Protein AF-A0A7K8NWC7-F1 (afdb_monomer)

Structure (mmCIF, N/CA/C/O backbone):
data_AF-A0A7K8NWC7-F1
#
_entry.id   AF-A0A7K8NWC7-F1
#
loop_
_atom_site.group_PDB
_atom_site.id
_atom_site.type_symbol
_atom_site.label_atom_id
_atom_site.label_alt_id
_atom_site.label_comp_id
_atom_site.label_asym_id
_atom_site.label_entity_id
_atom_site.label_seq_id
_atom_site.pdbx_PDB_ins_code
_atom_site.Cartn_x
_atom_site.Cartn_y
_atom_site.Cartn_z
_atom_site.occupancy
_atom_site.B_iso_or_equiv
_atom_site.auth_seq_id
_atom_site.auth_comp_id
_atom_site.auth_asym_id
_atom_site.auth_atom_id
_atom_site.pdbx_PDB_model_num
ATOM 1 N N . VAL A 1 1 ? -4.144 -4.734 -2.353 1.00 83.81 1 VAL A N 1
ATOM 2 C CA . VAL A 1 1 ? -3.193 -4.977 -1.239 1.00 83.81 1 VAL A CA 1
ATOM 3 C C . VAL A 1 1 ? -1.904 -4.178 -1.394 1.00 83.81 1 VAL A C 1
ATOM 5 O O . VAL A 1 1 ? -1.692 -3.268 -0.612 1.00 83.81 1 VAL A O 1
ATOM 8 N N . GLN A 1 2 ? -1.082 -4.452 -2.414 1.00 87.25 2 GLN A N 1
ATOM 9 C CA . GLN A 1 2 ? 0.277 -3.896 -2.528 1.00 87.25 2 GLN A CA 1
ATOM 10 C C . GLN A 1 2 ? 0.332 -2.359 -2.461 1.00 87.25 2 GLN A C 1
ATOM 12 O O . GLN A 1 2 ? 1.003 -1.791 -1.606 1.00 87.25 2 GLN A O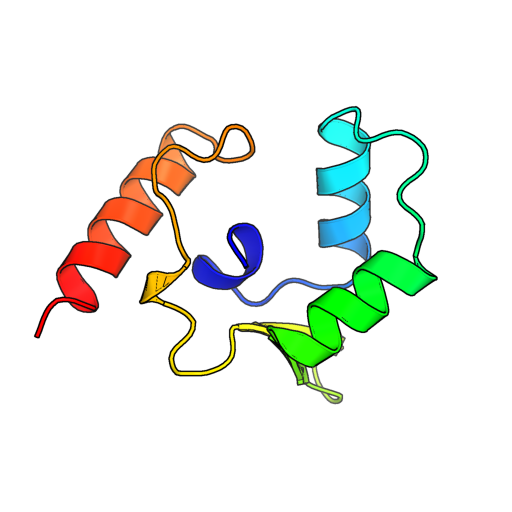 1
ATOM 17 N N . LEU A 1 3 ? -0.424 -1.654 -3.299 1.00 86.75 3 LEU A N 1
ATOM 18 C CA . LEU A 1 3 ? -0.429 -0.184 -3.281 1.00 86.75 3 LEU A CA 1
ATOM 19 C C . LEU A 1 3 ? -0.881 0.384 -1.922 1.00 86.75 3 LEU A C 1
ATOM 21 O O . LEU A 1 3 ? -0.230 1.255 -1.358 1.00 86.75 3 LEU A O 1
ATOM 25 N N . LEU A 1 4 ? -1.948 -0.181 -1.354 1.00 87.69 4 LEU A N 1
ATOM 26 C CA . LEU A 1 4 ? -2.544 0.257 -0.085 1.00 87.69 4 LEU A CA 1
ATOM 27 C C . LEU A 1 4 ? -1.620 0.082 1.127 1.00 87.69 4 LEU A C 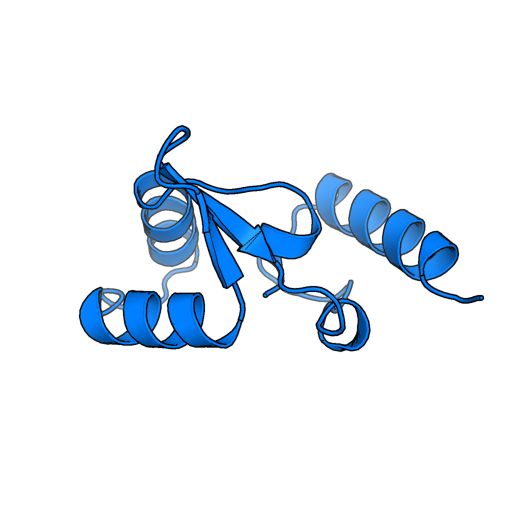1
ATOM 29 O O . LEU A 1 4 ? -1.802 0.748 2.141 1.00 87.69 4 LEU A O 1
ATOM 33 N N . ALA A 1 5 ? -0.644 -0.821 1.024 1.00 86.69 5 ALA A N 1
ATOM 34 C CA . ALA A 1 5 ? 0.350 -1.069 2.058 1.00 86.69 5 ALA A CA 1
ATOM 35 C C . ALA A 1 5 ? 1.282 0.127 2.288 1.00 86.69 5 ALA A C 1
ATOM 37 O O . ALA A 1 5 ? 1.768 0.333 3.396 1.00 86.69 5 ALA A O 1
ATOM 38 N N . LEU A 1 6 ? 1.547 0.898 1.231 1.00 85.69 6 LEU A N 1
ATOM 39 C CA . LEU A 1 6 ? 2.446 2.048 1.270 1.00 85.69 6 LEU A CA 1
ATOM 40 C C . LEU A 1 6 ? 1.759 3.278 1.847 1.00 85.69 6 LEU A C 1
ATOM 42 O O . LEU A 1 6 ? 2.339 3.999 2.658 1.00 85.69 6 LEU A O 1
ATOM 46 N N . ARG A 1 7 ? 0.539 3.535 1.374 1.00 86.00 7 ARG A N 1
ATOM 47 C CA . ARG A 1 7 ? -0.277 4.675 1.774 1.00 86.00 7 ARG A CA 1
ATOM 48 C C . ARG A 1 7 ? -1.751 4.419 1.457 1.00 86.00 7 ARG A C 1
ATOM 50 O O . ARG A 1 7 ? -2.049 3.643 0.545 1.00 86.00 7 ARG A O 1
ATOM 57 N N . PRO A 1 8 ? -2.673 5.105 2.150 1.00 85.56 8 PRO A N 1
ATOM 58 C CA . PRO A 1 8 ? -4.053 5.171 1.704 1.00 85.56 8 PRO A CA 1
ATOM 59 C C . PRO A 1 8 ? -4.109 5.744 0.284 1.00 85.56 8 PRO A C 1
ATOM 61 O O . PRO A 1 8 ? -3.475 6.758 -0.014 1.00 85.56 8 PRO A O 1
ATOM 64 N N . HIS A 1 9 ? -4.845 5.075 -0.598 1.00 88.25 9 HIS A N 1
ATOM 65 C CA . HIS A 1 9 ? -4.972 5.477 -1.996 1.00 88.25 9 HIS A CA 1
ATOM 66 C C . HIS A 1 9 ? -6.421 5.754 -2.351 1.00 88.25 9 HIS A C 1
ATOM 68 O O . HIS A 1 9 ? -7.333 5.046 -1.934 1.00 88.25 9 HIS A O 1
ATOM 74 N N . ARG A 1 10 ? -6.632 6.762 -3.190 1.00 88.62 10 ARG A N 1
ATOM 75 C CA . ARG A 1 10 ? -7.953 7.085 -3.726 1.00 88.62 10 ARG A CA 1
ATOM 76 C C . ARG A 1 10 ? -8.287 6.207 -4.927 1.00 88.62 10 ARG A C 1
ATOM 78 O O . ARG A 1 10 ? -7.402 5.741 -5.646 1.00 88.62 10 ARG A O 1
ATOM 85 N N . LYS A 1 11 ? -9.588 6.079 -5.205 1.00 83.62 11 LYS A N 1
ATOM 86 C CA . LYS A 1 11 ? -10.138 5.360 -6.369 1.00 83.62 11 LYS A CA 1
ATOM 87 C C . LYS A 1 11 ? -9.391 5.674 -7.672 1.00 83.62 11 LYS A C 1
ATOM 89 O O . LYS A 1 11 ? -8.889 4.772 -8.333 1.00 83.62 11 LYS A O 1
ATOM 94 N N . HIS A 1 12 ? -9.308 6.955 -8.027 1.00 84.81 12 HIS A N 1
ATOM 95 C CA . HIS A 1 12 ? -8.684 7.399 -9.275 1.00 84.81 12 HIS A CA 1
ATOM 96 C C . HIS A 1 12 ? -7.194 7.032 -9.392 1.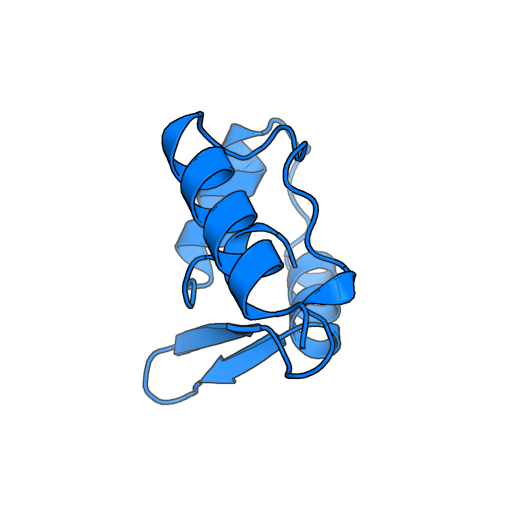00 84.81 12 HIS A C 1
ATOM 98 O O . HIS A 1 12 ? -6.755 6.663 -10.477 1.00 84.81 12 HIS A O 1
ATOM 104 N N . GLU A 1 13 ? -6.434 7.047 -8.291 1.00 87.44 13 GLU A N 1
ATOM 105 C CA . GLU A 1 13 ? -5.008 6.713 -8.303 1.00 87.44 13 GLU A CA 1
ATOM 106 C C . GLU A 1 13 ? -4.798 5.225 -8.572 1.00 87.44 13 GLU A C 1
ATOM 108 O O . GLU A 1 13 ? -3.921 4.850 -9.348 1.00 87.44 13 GLU A O 1
ATOM 113 N N . LEU A 1 14 ? -5.625 4.372 -7.957 1.00 85.06 14 LEU A N 1
ATOM 114 C CA . LEU A 1 14 ? -5.582 2.927 -8.180 1.00 85.06 14 LEU A CA 1
ATOM 115 C C . LEU A 1 14 ? -5.908 2.593 -9.634 1.00 85.06 14 LEU A C 1
ATOM 117 O O . LEU A 1 14 ? -5.196 1.808 -10.255 1.00 85.06 14 LEU A O 1
ATOM 121 N N . VAL A 1 15 ? -6.942 3.227 -10.191 1.00 82.75 15 VAL A N 1
ATOM 122 C CA . VAL A 1 15 ? -7.333 3.037 -11.592 1.00 82.75 15 VAL A CA 1
ATOM 123 C C . VAL A 1 15 ? -6.211 3.471 -12.534 1.00 82.75 15 VAL A C 1
ATOM 12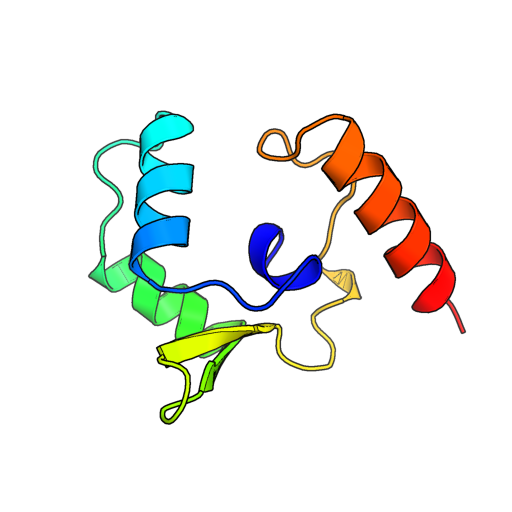5 O O . VAL A 1 15 ? -5.837 2.698 -13.411 1.00 82.75 15 VAL A O 1
ATOM 128 N N . GLN A 1 16 ? -5.621 4.652 -12.330 1.00 85.00 16 GLN A N 1
ATOM 129 C CA . GLN A 1 16 ? -4.496 5.118 -13.148 1.00 85.00 16 GLN A CA 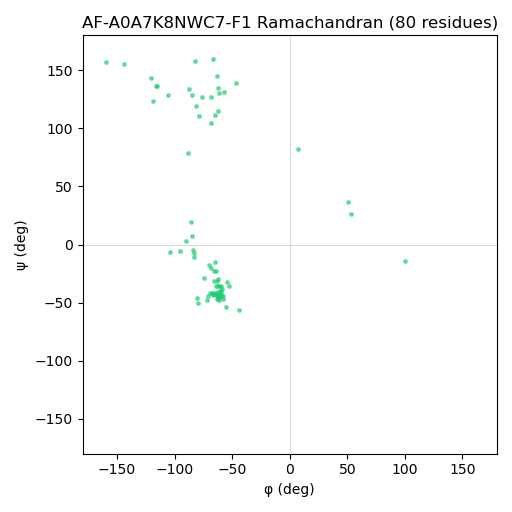1
ATOM 130 C C . GLN A 1 16 ? -3.283 4.188 -13.054 1.00 85.00 16 GLN A C 1
ATOM 132 O O . GLN A 1 16 ? -2.661 3.882 -14.071 1.00 85.00 16 GLN A O 1
ATOM 137 N N . ARG A 1 17 ? -2.959 3.696 -11.852 1.00 83.00 17 ARG A N 1
ATOM 138 C CA . ARG A 1 17 ? -1.869 2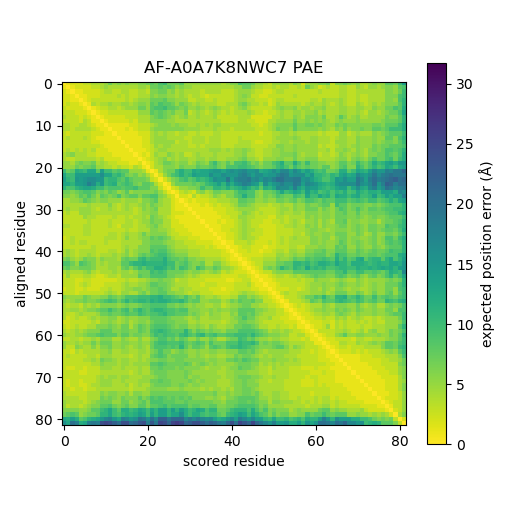.732 -11.660 1.00 83.00 17 ARG A CA 1
ATOM 139 C C . ARG A 1 17 ? -2.141 1.423 -12.396 1.00 83.00 17 ARG A C 1
ATOM 141 O O . ARG A 1 17 ? -1.256 0.943 -13.092 1.00 83.00 17 ARG A O 1
ATOM 148 N N . LEU A 1 18 ? -3.349 0.873 -12.290 1.00 81.75 18 LEU A N 1
ATOM 149 C CA . LEU A 1 18 ? -3.720 -0.374 -12.968 1.00 81.75 18 LEU A CA 1
ATOM 150 C C . LEU A 1 18 ? -3.720 -0.225 -14.493 1.00 81.75 18 LEU A C 1
ATOM 152 O O . LEU A 1 18 ? -3.166 -1.079 -15.182 1.00 81.75 18 LEU A O 1
ATOM 156 N N . GLN A 1 19 ? -4.255 0.884 -15.009 1.00 82.12 19 GLN A N 1
ATOM 157 C CA . GLN A 1 19 ? -4.197 1.213 -16.437 1.00 82.12 19 GLN A CA 1
ATOM 158 C C . GLN A 1 19 ? -2.747 1.318 -16.933 1.00 82.12 19 GLN A C 1
ATOM 160 O O . GLN A 1 19 ? -2.411 0.765 -17.977 1.00 82.12 19 GLN A O 1
ATOM 165 N N . GLY A 1 20 ? -1.866 1.961 -16.158 1.00 80.00 20 GLY A N 1
ATOM 166 C CA . GLY A 1 20 ? -0.437 2.058 -16.472 1.00 80.00 20 GLY A CA 1
ATOM 167 C C . GLY A 1 20 ? 0.304 0.717 -16.446 1.00 80.00 20 GLY A C 1
ATOM 168 O O . GLY A 1 20 ? 1.328 0.571 -17.105 1.00 80.00 20 GLY A O 1
ATOM 169 N N . MET A 1 21 ? -0.220 -0.285 -15.735 1.00 75.56 21 MET A N 1
ATOM 170 C CA . MET A 1 21 ? 0.362 -1.630 -15.669 1.00 75.56 21 MET A CA 1
ATOM 171 C C . MET A 1 21 ? -0.069 -2.536 -16.832 1.00 75.56 21 MET A C 1
ATOM 173 O O . MET A 1 21 ? 0.247 -3.723 -16.811 1.00 75.56 21 MET A O 1
ATOM 177 N N . GLN A 1 22 ? -0.774 -2.003 -17.842 1.00 67.44 22 GLN A N 1
ATOM 178 C CA . GLN A 1 22 ? -1.361 -2.776 -18.948 1.00 67.44 22 GLN A CA 1
ATOM 179 C C . GLN A 1 22 ? -2.251 -3.932 -18.462 1.00 67.44 22 GLN A C 1
ATOM 181 O O . GLN A 1 22 ? -2.446 -4.926 -19.162 1.00 67.44 22 GLN A O 1
ATOM 186 N N . VAL A 1 23 ? -2.814 -3.804 -17.257 1.00 64.75 23 VAL A N 1
ATOM 187 C CA . VAL A 1 23 ? -3.930 -4.641 -16.828 1.00 64.75 23 VAL A CA 1
ATOM 188 C C . VAL A 1 23 ? -5.091 -4.196 -17.708 1.00 64.75 23 VAL A C 1
ATOM 190 O O . VAL A 1 23 ? -5.578 -3.077 -17.554 1.00 64.75 23 VAL A O 1
ATOM 193 N N . GLY A 1 24 ? -5.436 -5.008 -18.714 1.00 61.03 24 GLY A N 1
ATOM 194 C CA . GLY A 1 24 ? -6.495 -4.697 -19.676 1.00 61.03 24 GLY A CA 1
ATOM 195 C C . GLY A 1 24 ? -7.747 -4.189 -18.962 1.00 61.03 24 GLY A C 1
ATOM 196 O O . GLY A 1 24 ? -8.057 -4.696 -17.888 1.00 61.03 24 GLY A O 1
ATOM 197 N N . SER A 1 25 ? -8.382 -3.155 -19.534 1.00 65.31 25 SER A N 1
ATOM 198 C CA . SER A 1 25 ? -9.580 -2.444 -19.050 1.00 65.31 25 SER A CA 1
ATOM 199 C C . SER A 1 25 ? -10.021 -2.874 -17.647 1.00 65.31 25 SER A C 1
ATOM 201 O O . SER A 1 25 ? -10.876 -3.751 -17.536 1.00 65.31 25 SER A O 1
ATOM 203 N N . PRO A 1 26 ? -9.405 -2.333 -16.578 1.00 68.94 26 PRO A N 1
ATOM 204 C CA . PRO A 1 26 ? -9.625 -2.852 -15.240 1.00 68.94 26 PRO A CA 1
ATOM 205 C C . PRO A 1 26 ? -11.097 -2.685 -14.874 1.00 68.94 26 PRO A C 1
ATOM 207 O O . PRO A 1 26 ? -11.598 -1.562 -14.774 1.00 68.94 26 PRO A O 1
ATOM 210 N N . ASP A 1 27 ? -11.782 -3.813 -14.698 1.00 80.12 27 ASP A N 1
ATOM 211 C CA . ASP A 1 27 ? -13.195 -3.842 -14.357 1.00 80.12 27 ASP A CA 1
ATOM 212 C C . ASP A 1 27 ? -13.387 -3.218 -12.975 1.00 80.12 27 ASP A C 1
ATOM 214 O O . ASP A 1 27 ? -12.930 -3.743 -11.952 1.00 80.12 27 ASP A O 1
ATOM 218 N N . TRP A 1 28 ? -14.032 -2.051 -12.942 1.00 77.88 28 TRP A N 1
ATOM 219 C CA . TRP A 1 28 ? -14.185 -1.289 -11.706 1.00 77.88 28 TRP A CA 1
ATOM 220 C C . TRP A 1 28 ? -14.995 -2.064 -10.663 1.00 77.88 28 TRP A C 1
ATOM 222 O O . TRP A 1 28 ? -14.685 -1.983 -9.478 1.00 77.88 28 TRP A O 1
ATOM 232 N N . GLY A 1 29 ? -15.995 -2.837 -11.098 1.00 82.69 29 GLY A N 1
ATOM 233 C CA . GLY A 1 29 ? -16.797 -3.671 -10.203 1.00 82.69 29 GLY A CA 1
ATOM 234 C C . GLY A 1 29 ? -15.948 -4.713 -9.473 1.00 82.69 29 GLY A C 1
ATOM 235 O O . GLY A 1 29 ? -16.042 -4.836 -8.255 1.00 82.69 29 GLY A O 1
ATOM 236 N N . TRP A 1 30 ? -15.052 -5.394 -10.195 1.00 83.94 30 TRP A N 1
ATOM 237 C CA . TRP A 1 30 ? -14.129 -6.364 -9.601 1.00 83.94 30 TRP A CA 1
ATOM 238 C C . TRP A 1 30 ? -13.110 -5.698 -8.673 1.00 83.94 30 TRP A C 1
ATOM 240 O O . TRP A 1 30 ? -12.867 -6.185 -7.570 1.00 83.94 30 TRP A O 1
ATOM 250 N N . LEU A 1 31 ? -12.536 -4.566 -9.092 1.00 84.19 31 LEU A N 1
ATOM 251 C CA . LEU A 1 31 ? -11.568 -3.842 -8.274 1.00 84.19 31 LEU A CA 1
ATOM 252 C C . LEU A 1 31 ? -12.197 -3.336 -6.976 1.00 84.19 31 LEU A C 1
ATOM 254 O O . LEU A 1 31 ? -11.575 -3.450 -5.926 1.00 84.19 31 LEU A O 1
ATOM 258 N N . LEU A 1 32 ? -13.411 -2.790 -7.041 1.00 83.62 32 LEU A N 1
ATOM 259 C CA . LEU A 1 32 ? -14.126 -2.317 -5.864 1.00 83.62 32 LEU A CA 1
ATOM 260 C C . LEU A 1 32 ? -14.438 -3.470 -4.908 1.00 83.62 32 LEU A C 1
ATOM 262 O O . LEU A 1 32 ? -14.107 -3.356 -3.735 1.00 83.62 32 LEU A O 1
ATOM 266 N N . ALA A 1 33 ? -14.957 -4.595 -5.408 1.00 87.25 33 ALA A N 1
ATOM 267 C CA . ALA A 1 33 ? -15.207 -5.778 -4.584 1.00 87.25 33 ALA A CA 1
ATOM 268 C C . ALA A 1 33 ? -13.919 -6.284 -3.908 1.00 87.25 33 ALA A C 1
ATOM 270 O O . ALA A 1 33 ? -13.892 -6.536 -2.708 1.00 87.25 33 ALA A O 1
ATOM 271 N N . ALA A 1 34 ? -12.810 -6.353 -4.652 1.00 85.38 34 ALA A N 1
ATOM 272 C CA . ALA A 1 34 ? -11.517 -6.727 -4.085 1.00 85.38 34 ALA A CA 1
ATOM 273 C C . ALA A 1 34 ? -11.013 -5.706 -3.051 1.00 85.38 34 ALA A C 1
ATOM 275 O O . ALA A 1 34 ? -10.371 -6.089 -2.075 1.00 85.38 34 ALA A O 1
ATOM 276 N N . LEU A 1 35 ? -11.277 -4.411 -3.261 1.00 86.69 35 LEU A N 1
ATOM 277 C CA . LEU A 1 35 ? -10.943 -3.353 -2.312 1.00 86.69 35 LEU A CA 1
ATOM 278 C C . LEU A 1 35 ? -11.778 -3.456 -1.041 1.00 86.69 35 LEU A C 1
ATOM 280 O O . LEU A 1 35 ? -11.196 -3.318 0.018 1.00 86.69 35 LEU A O 1
ATOM 284 N N . GLU A 1 36 ? -13.075 -3.738 -1.108 1.00 87.12 36 GLU A N 1
ATOM 285 C CA . GLU A 1 36 ? -13.906 -3.923 0.092 1.00 87.12 36 GLU A CA 1
ATOM 286 C C . GLU A 1 36 ? -13.462 -5.130 0.929 1.00 87.12 36 GLU A C 1
ATOM 288 O O . GLU A 1 36 ? -13.514 -5.094 2.160 1.00 87.12 36 GLU A O 1
ATOM 293 N N . GLU A 1 37 ? -12.933 -6.172 0.285 1.00 89.12 37 GLU A N 1
ATOM 294 C CA . GLU A 1 37 ? -12.373 -7.336 0.976 1.00 89.12 37 GLU A CA 1
ATOM 295 C C . GLU A 1 37 ? -11.055 -7.001 1.686 1.00 89.12 37 GLU A C 1
ATOM 297 O O . GLU A 1 37 ? -10.867 -7.370 2.847 1.00 89.12 37 GLU A O 1
ATOM 302 N N . VAL A 1 38 ? -10.153 -6.264 1.024 1.00 89.31 38 VAL A N 1
ATOM 303 C CA . VAL A 1 38 ? -8.774 -6.047 1.505 1.00 89.31 38 VAL A CA 1
ATOM 304 C C . VAL A 1 38 ? -8.499 -4.669 2.110 1.00 89.31 38 VAL A C 1
ATOM 306 O O . VAL A 1 38 ? -7.399 -4.401 2.601 1.00 89.31 38 VAL A O 1
ATOM 309 N N . ALA A 1 39 ? -9.457 -3.762 2.030 1.00 89.88 39 ALA A N 1
ATOM 310 C CA . ALA A 1 39 ? -9.305 -2.365 2.385 1.00 89.88 39 ALA A CA 1
ATOM 311 C C . ALA A 1 39 ? -10.582 -1.826 3.029 1.00 89.88 39 ALA A C 1
ATOM 313 O O . ALA A 1 39 ? -11.682 -2.316 2.795 1.00 89.88 39 ALA A O 1
ATOM 314 N N . GLU A 1 40 ? -10.424 -0.782 3.823 1.00 89.75 40 GLU A N 1
ATOM 315 C CA . GLU A 1 40 ? -11.520 0.010 4.357 1.00 89.75 40 GLU A CA 1
ATOM 316 C C . GLU A 1 40 ? -11.561 1.339 3.614 1.00 89.75 40 GLU A C 1
ATOM 318 O O . GLU A 1 40 ? -10.539 2.017 3.463 1.00 89.75 40 GLU A O 1
ATOM 323 N N . LEU A 1 41 ? -12.739 1.691 3.105 1.00 88.81 41 LEU A N 1
ATOM 324 C CA . LEU A 1 41 ? -12.974 2.993 2.504 1.00 88.81 41 LEU A CA 1
ATOM 325 C C . LEU A 1 41 ? -13.238 4.003 3.617 1.00 88.81 41 LEU A C 1
ATOM 327 O O . LEU A 1 41 ? -14.212 3.880 4.353 1.00 88.81 41 LEU A O 1
ATOM 331 N N . ASP A 1 42 ? -12.392 5.021 3.700 1.00 85.06 42 ASP A N 1
ATOM 332 C CA . ASP A 1 42 ? -12.633 6.190 4.531 1.00 85.06 42 ASP A CA 1
ATOM 333 C C . ASP A 1 42 ? -13.629 7.113 3.801 1.00 85.06 42 ASP A C 1
ATOM 335 O O . ASP A 1 42 ? -13.272 7.673 2.757 1.00 85.06 42 ASP A O 1
ATOM 339 N N . PRO A 1 43 ? -14.876 7.269 4.287 1.00 79.19 43 PRO A N 1
ATOM 340 C CA . PRO A 1 43 ? -15.879 8.106 3.630 1.00 79.19 43 PRO A CA 1
ATOM 341 C C . PRO A 1 43 ? -15.558 9.603 3.729 1.00 79.19 43 PRO A C 1
ATOM 343 O O . PRO A 1 43 ? -16.095 10.387 2.950 1.00 79.19 43 PRO A O 1
ATOM 346 N N . THR A 1 44 ? -14.674 10.003 4.647 1.00 84.94 44 THR A N 1
ATOM 347 C CA . THR A 1 44 ? -14.261 11.399 4.839 1.00 84.94 44 THR A CA 1
ATOM 348 C C . THR A 1 44 ? -13.230 11.789 3.786 1.00 84.94 44 THR A C 1
ATOM 350 O O . THR A 1 44 ? -13.387 12.780 3.080 1.00 84.94 44 THR A O 1
ATOM 353 N N . GLU A 1 45 ? -12.196 10.962 3.631 1.00 81.12 45 GLU A N 1
ATOM 354 C CA . GLU A 1 45 ? -11.066 11.236 2.733 1.00 81.12 45 GLU A CA 1
ATOM 355 C C . GLU A 1 45 ? -11.220 10.590 1.344 1.00 81.12 45 GLU A C 1
ATOM 357 O O . GLU A 1 45 ? -10.383 10.797 0.455 1.00 81.12 45 GLU A O 1
ATOM 362 N N . CYS A 1 46 ? -12.267 9.778 1.146 1.00 84.94 46 CYS A N 1
ATOM 363 C CA . CYS A 1 46 ? -12.488 8.946 -0.043 1.00 84.94 46 CYS A CA 1
ATOM 364 C C . CYS A 1 46 ? -11.260 8.088 -0.402 1.00 84.94 46 CYS A C 1
ATOM 366 O O . CYS A 1 46 ? -10.923 7.890 -1.578 1.00 84.94 46 CYS A O 1
ATOM 368 N N . CYS A 1 47 ? -10.563 7.603 0.624 1.00 87.50 47 CYS A N 1
ATOM 369 C CA . CYS A 1 47 ? -9.326 6.847 0.494 1.00 87.50 47 CYS A CA 1
ATOM 370 C C . CYS A 1 47 ? -9.518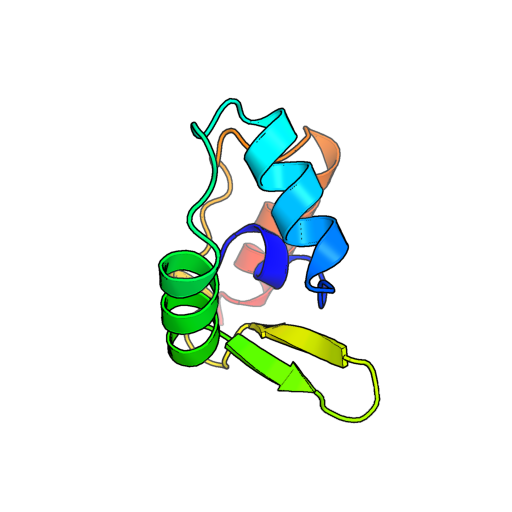 5.417 0.988 1.00 87.50 47 CYS A C 1
ATOM 372 O O . CYS A 1 47 ? -10.073 5.192 2.057 1.00 87.50 47 CYS A O 1
ATOM 374 N N . TYR A 1 48 ? -8.995 4.456 0.237 1.00 89.75 48 TYR A N 1
ATOM 375 C CA . TYR A 1 48 ? -8.923 3.063 0.648 1.00 89.75 48 TYR A CA 1
ATOM 376 C C . TYR A 1 48 ? -7.672 2.865 1.494 1.00 89.75 48 TYR A C 1
ATOM 378 O O . TYR A 1 48 ? -6.567 3.226 1.073 1.00 89.75 48 TYR A O 1
ATOM 386 N N . ARG A 1 49 ? -7.836 2.278 2.675 1.00 88.44 49 ARG A N 1
ATOM 387 C CA . ARG A 1 49 ? -6.758 1.956 3.609 1.00 88.44 49 ARG A CA 1
ATOM 388 C C . ARG A 1 49 ? -6.683 0.445 3.776 1.00 88.44 49 ARG A C 1
ATOM 390 O O . ARG A 1 49 ? -7.715 -0.201 3.855 1.00 88.44 49 ARG A O 1
ATOM 397 N N . LEU A 1 50 ? -5.486 -0.135 3.775 1.00 89.81 50 LEU A N 1
ATOM 398 C CA . LEU A 1 50 ? -5.341 -1.587 3.921 1.00 89.81 50 LEU A CA 1
ATOM 399 C C . LEU A 1 50 ? -5.889 -2.045 5.285 1.00 89.81 50 LEU A C 1
ATOM 401 O O . LEU A 1 50 ? -5.545 -1.429 6.293 1.00 89.81 50 LEU A O 1
ATOM 405 N N . LYS A 1 51 ? -6.682 -3.125 5.315 1.00 89.88 51 LYS A N 1
ATOM 406 C CA . LYS A 1 51 ? -7.163 -3.714 6.576 1.00 89.88 51 LYS A CA 1
ATOM 407 C C . LYS A 1 51 ? -6.006 -4.231 7.431 1.00 89.88 51 LYS A C 1
ATOM 409 O O . LYS A 1 51 ? -5.022 -4.778 6.915 1.00 89.88 51 LYS A O 1
ATOM 414 N N . GLU A 1 52 ? -6.158 -4.104 8.746 1.00 76.38 52 GLU A N 1
ATOM 415 C CA . GLU A 1 52 ? -5.225 -4.673 9.716 1.00 76.38 52 GLU A CA 1
ATOM 416 C C . GLU A 1 52 ? -5.182 -6.207 9.563 1.00 76.38 52 GLU A C 1
ATOM 418 O O . GLU A 1 52 ? -6.210 -6.866 9.438 1.00 76.38 52 GLU A O 1
ATOM 423 N N . GLY A 1 53 ? -3.977 -6.780 9.478 1.00 78.25 53 GLY A N 1
ATOM 424 C CA . GLY A 1 53 ? -3.765 -8.219 9.246 1.00 78.25 53 GLY A CA 1
ATOM 425 C C . GLY A 1 53 ? -3.420 -8.616 7.805 1.00 78.25 53 GLY A C 1
ATOM 426 O O . GLY A 1 53 ? -2.877 -9.697 7.585 1.00 78.25 53 GLY A O 1
ATOM 427 N N . LEU A 1 54 ? -3.611 -7.730 6.823 1.00 84.31 54 LEU A N 1
ATOM 428 C CA . LEU A 1 54 ? -3.199 -7.984 5.430 1.00 84.31 54 LEU A CA 1
ATOM 429 C C . LEU A 1 54 ? -1.774 -7.520 5.117 1.00 84.31 54 LEU A C 1
ATOM 431 O O . LEU A 1 54 ? -1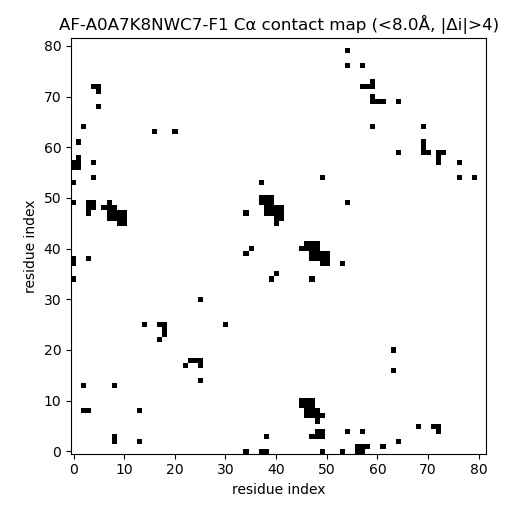.303 -7.663 3.990 1.00 84.31 54 LEU A O 1
ATOM 435 N N . ALA A 1 55 ? -1.063 -7.010 6.122 1.00 78.69 55 ALA A N 1
ATOM 436 C CA . ALA A 1 55 ? 0.363 -6.707 6.057 1.00 78.6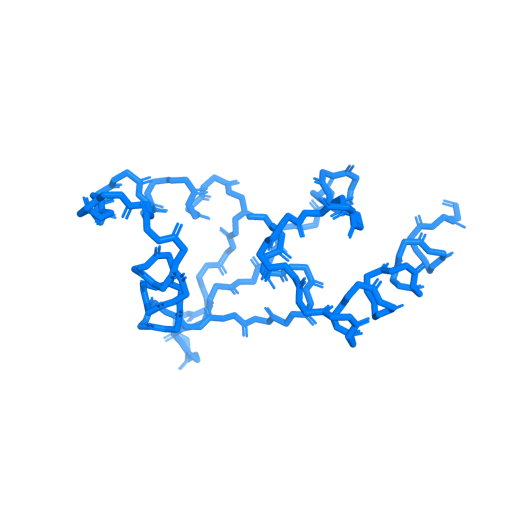9 55 ALA A CA 1
ATOM 437 C C . ALA A 1 55 ? 1.198 -7.910 5.571 1.00 78.69 55 ALA A C 1
ATOM 439 O O . ALA A 1 55 ? 2.134 -7.740 4.793 1.00 78.69 55 ALA A O 1
ATOM 440 N N . SER A 1 56 ? 0.811 -9.132 5.952 1.00 82.31 56 SER A N 1
ATOM 441 C CA . SER A 1 56 ? 1.455 -10.385 5.528 1.00 82.31 56 SER A CA 1
ATOM 442 C C . SER A 1 56 ? 1.265 -10.709 4.040 1.00 82.31 56 SER A C 1
ATOM 444 O O . SER A 1 56 ? 2.053 -11.455 3.465 1.00 82.31 56 SER A O 1
ATOM 446 N N . TRP A 1 57 ? 0.255 -10.128 3.387 1.00 85.25 57 TRP A N 1
ATOM 447 C CA . TRP A 1 57 ? 0.002 -10.301 1.954 1.00 85.25 57 TRP A CA 1
ATOM 448 C C . TRP A 1 57 ? 0.847 -9.354 1.095 1.00 85.25 57 TRP A C 1
ATOM 450 O O . TRP A 1 57 ? 0.871 -9.472 -0.134 1.00 85.25 57 TRP A O 1
ATOM 460 N N . VAL A 1 58 ? 1.516 -8.380 1.712 1.00 87.44 58 VAL A N 1
ATOM 461 C CA . VAL A 1 58 ? 2.333 -7.388 1.017 1.00 87.44 58 VAL A CA 1
ATOM 462 C C . VAL A 1 58 ? 3.657 -8.023 0.596 1.00 87.44 58 VAL A C 1
ATOM 464 O O . VAL A 1 58 ? 4.369 -8.585 1.420 1.00 87.44 58 VAL A O 1
ATOM 467 N N . ARG A 1 59 ? 4.015 -7.921 -0.687 1.00 84.25 59 ARG A N 1
ATOM 468 C CA . ARG A 1 59 ? 5.216 -8.513 -1.289 1.00 84.25 59 ARG A CA 1
ATOM 469 C C . ARG A 1 59 ? 6.112 -7.422 -1.856 1.00 84.25 59 ARG A C 1
ATOM 471 O O . ARG A 1 59 ? 5.683 -6.685 -2.734 1.00 84.25 59 ARG A O 1
ATOM 478 N N . GLU A 1 60 ? 7.369 -7.369 -1.424 1.00 83.56 60 GLU A N 1
ATOM 479 C CA . GLU A 1 60 ? 8.344 -6.386 -1.922 1.00 83.56 60 GLU A CA 1
ATOM 480 C C . GLU A 1 60 ? 8.644 -6.521 -3.424 1.00 83.56 60 GLU A C 1
ATOM 482 O O . GLU A 1 60 ? 8.904 -5.523 -4.092 1.00 83.56 60 GLU A O 1
ATOM 487 N N . ASP A 1 61 ? 8.546 -7.733 -3.976 1.00 82.38 61 ASP A N 1
ATOM 488 C CA . ASP A 1 61 ? 8.864 -8.015 -5.381 1.00 82.38 61 ASP A CA 1
ATOM 489 C C . ASP A 1 61 ? 7.681 -7.765 -6.336 1.00 82.38 61 ASP A C 1
ATOM 491 O O . ASP A 1 61 ? 7.616 -8.283 -7.448 1.00 82.38 61 ASP A O 1
ATOM 495 N N . TRP A 1 62 ? 6.689 -6.977 -5.917 1.00 85.75 62 TRP A N 1
ATOM 496 C CA . TRP A 1 62 ? 5.557 -6.686 -6.786 1.00 85.75 62 TRP A CA 1
ATOM 497 C C . TRP A 1 62 ? 5.992 -5.813 -7.984 1.00 85.75 62 TRP A C 1
ATOM 499 O O . TRP A 1 62 ? 6.572 -4.738 -7.792 1.00 85.75 62 TRP A O 1
ATOM 509 N N . PRO A 1 63 ? 5.692 -6.219 -9.235 1.00 79.88 63 PRO A N 1
ATOM 510 C CA . PRO A 1 63 ? 6.155 -5.517 -10.435 1.00 79.88 63 PRO A CA 1
ATOM 511 C C . PRO A 1 63 ? 5.590 -4.099 -10.590 1.00 79.88 63 PRO A C 1
ATOM 513 O O . PRO A 1 63 ? 6.132 -3.319 -11.365 1.00 79.88 63 PRO A O 1
ATOM 516 N N . GLY A 1 64 ? 4.538 -3.736 -9.850 1.00 82.38 64 GLY A N 1
ATOM 517 C CA . GLY A 1 64 ? 3.988 -2.376 -9.859 1.00 82.38 64 GLY A CA 1
ATOM 518 C C . GLY A 1 64 ? 4.678 -1.386 -8.930 1.00 82.38 64 GLY A C 1
ATOM 519 O O . GLY A 1 64 ? 4.328 -0.206 -8.956 1.00 82.38 64 GLY A O 1
ATOM 520 N N . TYR A 1 65 ? 5.640 -1.836 -8.120 1.00 87.31 65 TYR A N 1
ATOM 521 C CA . TYR A 1 65 ? 6.439 -0.942 -7.293 1.00 87.31 65 TYR A CA 1
ATOM 522 C C . TYR A 1 65 ? 7.654 -0.411 -8.039 1.00 87.31 65 TYR A C 1
ATOM 524 O O . TYR A 1 65 ? 8.458 -1.161 -8.600 1.00 87.31 65 TYR A O 1
ATOM 532 N N . THR A 1 66 ? 7.845 0.895 -7.920 1.00 87.44 66 THR A N 1
ATOM 533 C CA . THR A 1 66 ? 9.101 1.573 -8.231 1.00 87.44 66 THR A CA 1
ATOM 534 C C . THR A 1 66 ? 10.205 1.155 -7.257 1.00 87.44 66 THR A C 1
ATOM 536 O O . THR A 1 66 ? 9.942 0.713 -6.138 1.00 87.44 66 THR A O 1
ATOM 539 N N . ALA A 1 67 ? 11.471 1.345 -7.641 1.00 88.38 67 ALA A N 1
ATOM 540 C CA . ALA A 1 67 ? 12.619 1.020 -6.786 1.00 88.38 67 ALA A CA 1
ATOM 541 C C . ALA A 1 67 ? 12.553 1.694 -5.399 1.00 88.38 67 ALA A C 1
ATOM 543 O O . ALA A 1 67 ? 12.994 1.119 -4.403 1.00 88.38 67 ALA A O 1
ATOM 544 N N . GLN A 1 68 ? 11.970 2.893 -5.329 1.00 89.44 68 GLN A N 1
ATOM 545 C CA . GLN A 1 68 ? 11.758 3.618 -4.079 1.00 89.44 68 GLN A CA 1
ATOM 546 C C . GLN A 1 68 ? 10.659 2.970 -3.224 1.00 89.44 68 GLN A C 1
ATOM 548 O O . GLN A 1 68 ? 10.868 2.718 -2.039 1.00 89.44 68 GLN A O 1
ATOM 553 N N . GLU A 1 69 ? 9.514 2.647 -3.830 1.00 89.69 69 GLU A N 1
ATOM 554 C CA . GLU A 1 69 ? 8.393 1.980 -3.158 1.00 89.69 69 GLU A CA 1
ATOM 555 C C . GLU A 1 69 ? 8.806 0.604 -2.618 1.00 89.69 69 GLU A C 1
ATOM 557 O O . GLU A 1 69 ? 8.481 0.281 -1.479 1.00 89.69 69 GLU A O 1
ATOM 562 N N . ARG A 1 70 ? 9.611 -0.166 -3.365 1.00 89.19 70 ARG A N 1
ATOM 563 C CA . ARG A 1 70 ? 10.151 -1.458 -2.900 1.00 89.19 70 ARG A CA 1
ATOM 564 C C . ARG A 1 70 ? 10.958 -1.320 -1.611 1.00 89.19 70 ARG A C 1
ATOM 566 O O . ARG A 1 70 ? 10.724 -2.060 -0.660 1.00 89.19 70 ARG A O 1
ATOM 573 N N . LYS A 1 71 ? 11.865 -0.335 -1.540 1.00 89.25 71 LYS A N 1
ATOM 574 C CA . LYS A 1 71 ? 12.625 -0.044 -0.309 1.00 89.25 71 LYS A CA 1
ATOM 575 C C . LYS A 1 71 ? 11.696 0.310 0.849 1.00 89.25 71 LYS A C 1
ATOM 577 O O . LYS A 1 71 ? 11.924 -0.120 1.976 1.00 89.25 71 LYS A O 1
ATOM 582 N N . GLN A 1 72 ? 10.648 1.078 0.571 1.00 89.44 72 GLN A N 1
ATOM 583 C CA . GLN A 1 72 ? 9.678 1.492 1.575 1.00 89.44 72 GLN A CA 1
ATOM 584 C C . GLN A 1 72 ? 8.869 0.297 2.108 1.00 89.44 72 GLN A C 1
ATOM 586 O O . GLN A 1 72 ? 8.726 0.157 3.320 1.00 89.44 72 GLN A O 1
ATOM 591 N N . VAL A 1 73 ? 8.425 -0.613 1.234 1.00 88.31 73 VAL A N 1
ATOM 592 C CA . VAL A 1 73 ? 7.780 -1.874 1.635 1.00 88.31 73 VAL A CA 1
ATOM 593 C C . VAL A 1 73 ? 8.718 -2.755 2.448 1.00 88.31 73 VAL A C 1
ATOM 595 O O . VAL A 1 73 ? 8.305 -3.259 3.487 1.00 88.31 73 VAL A O 1
ATOM 598 N N . ALA A 1 74 ? 9.979 -2.905 2.040 1.00 87.88 74 ALA A N 1
ATOM 599 C CA . ALA A 1 74 ? 10.954 -3.696 2.789 1.00 87.88 74 ALA A CA 1
ATOM 600 C C . ALA A 1 74 ? 11.153 -3.161 4.222 1.00 87.88 74 ALA A C 1
ATOM 602 O O . ALA A 1 74 ? 11.251 -3.933 5.177 1.00 87.88 74 ALA A O 1
ATOM 603 N N . LEU A 1 75 ? 11.157 -1.835 4.402 1.00 88.38 75 LEU A N 1
ATOM 604 C CA . LEU A 1 75 ? 11.190 -1.211 5.729 1.00 88.38 75 LEU A CA 1
ATOM 605 C C . LEU A 1 75 ? 9.903 -1.473 6.527 1.00 88.38 75 LEU A C 1
ATOM 607 O O . LEU A 1 75 ? 9.977 -1.763 7.720 1.00 88.38 75 LEU A O 1
ATOM 611 N N . LEU A 1 76 ? 8.734 -1.397 5.884 1.00 85.88 76 LEU A N 1
ATOM 612 C CA . LEU A 1 76 ? 7.448 -1.692 6.522 1.00 85.88 76 LEU A CA 1
ATOM 613 C C . LEU A 1 76 ? 7.348 -3.157 6.956 1.00 85.88 76 LEU A C 1
ATOM 615 O O . LEU A 1 76 ? 6.926 -3.413 8.076 1.00 85.88 76 LEU A O 1
ATOM 619 N N . GLN A 1 77 ? 7.803 -4.104 6.134 1.00 82.94 77 GLN A N 1
ATOM 620 C CA . GLN A 1 77 ? 7.836 -5.525 6.489 1.00 82.94 77 GLN A CA 1
ATOM 621 C C . GLN A 1 77 ? 8.747 -5.799 7.687 1.00 82.94 77 GLN A C 1
ATOM 623 O O . GLN A 1 77 ? 8.361 -6.535 8.590 1.00 82.94 77 GLN A O 1
ATOM 628 N N . ARG A 1 78 ? 9.917 -5.148 7.759 1.00 83.00 78 ARG A N 1
ATOM 629 C CA . ARG A 1 78 ? 10.766 -5.205 8.962 1.00 83.00 78 ARG A CA 1
ATOM 630 C C . ARG A 1 78 ? 10.045 -4.675 10.198 1.00 83.00 78 ARG A C 1
ATOM 632 O O . ARG A 1 78 ? 10.243 -5.202 11.282 1.00 83.00 78 ARG A O 1
ATOM 639 N N . ARG A 1 79 ? 9.207 -3.645 10.040 1.00 81.19 79 ARG A N 1
ATOM 640 C CA . ARG A 1 79 ? 8.399 -3.080 11.130 1.00 81.19 79 ARG A CA 1
ATOM 641 C C . ARG A 1 79 ? 7.209 -3.965 11.513 1.00 81.19 79 ARG A C 1
ATOM 643 O O . ARG A 1 79 ? 6.784 -3.913 12.658 1.00 81.19 79 ARG A O 1
ATOM 650 N N . TRP A 1 80 ? 6.668 -4.742 10.579 1.00 74.56 80 TRP A N 1
ATOM 651 C CA . TRP A 1 80 ? 5.583 -5.701 10.817 1.00 74.56 80 TRP A CA 1
ATOM 652 C C . TRP A 1 80 ? 6.065 -7.052 11.362 1.00 74.56 80 TRP A C 1
ATOM 654 O O . TRP A 1 80 ? 5.239 -7.868 11.751 1.00 74.56 80 TRP A O 1
ATOM 664 N N . SER A 1 81 ? 7.379 -7.276 11.415 1.00 62.53 81 SER A N 1
ATOM 665 C CA . SER A 1 81 ? 8.011 -8.436 12.042 1.00 62.53 81 SER A CA 1
ATOM 666 C C . SER A 1 81 ? 8.275 -8.170 13.533 1.00 62.53 81 SER A C 1
ATOM 668 O O . SER A 1 81 ? 9.411 -7.869 13.904 1.00 62.53 81 SER A O 1
ATOM 670 N N . TRP A 1 82 ? 7.240 -8.288 14.370 1.00 50.22 82 TRP A N 1
ATOM 671 C CA . TRP A 1 82 ? 7.346 -8.478 15.826 1.00 50.22 82 TRP A CA 1
ATOM 672 C C . TRP A 1 82 ? 6.481 -9.661 16.245 1.00 50.22 82 TRP A C 1
ATOM 674 O O . TRP A 1 82 ? 5.328 -9.727 15.762 1.00 50.22 82 TRP A O 1
#

Nearest PDB structures (foldseek):
  2e5n-assembly1_A  TM=8.659E-01  e=1.084E-05  Homo sapiens
  2doa-assembly1_A  TM=8.497E-01  e=9.952E-05  Homo sapiens

pLDDT: mean 83.14, std 7.32, range [50.22, 89.88]

InterPro domains:
  IPR019464 RNA polymerase II elongation factor ELL, N-terminal [PF10390] (2-79)
  IPR036390 Winged helix DNA-binding domain superfamily [SSF46785] (1-78)
  IPR042065 E3 ubiquitin-protein ligase ELL-like [G3DSA:1.10.10.2670] (1-81)

Sequence (82 aa):
VQLLALRPHRKHELVQRLQGMQVGSPDWGWLLAALEEVAELDPTECCYRLKEGLASWVREDWPGYTAQERKQVALLQRRWSW

Mean predicted aligned error: 5.74 Å

Organism: Casuarius casuarius (NCBI:txid8787)

Secondary structure (DSSP, 8-state):
-HHHHHS-EEHHHHHHHHHHTT-SS--HHHHHHHHHHHEEEETTTTEEEEPTTGGGG--TT-TTS-HHHHHHHHHHHHHH--

Solvent-accessible surface area (backbone atoms only — not comparable to full-atom values): 4911 Å² total; per-residue (Å²): 102,62,69,30,70,80,42,68,41,36,68,70,57,55,51,53,51,42,54,73,66,68,45,70,85,72,56,61,70,61,53,50,54,52,38,64,73,48,23,45,74,37,85,87,77,56,24,33,31,52,40,90,82,52,68,80,74,50,60,60,85,46,88,88,50,51,79,67,52,26,55,51,44,51,53,48,52,60,70,67,66,122

Radius of gyration: 12.72 Å; Cα contacts (8 Å, |Δi|>4): 86; chains: 1; bounding box: 29×22×36 Å

Foldseek 3Di:
DAVLLLHFAAPVVVLVLCVVVVVDPPDSVVVVVVLVVQWDQDPVVNTTHGDPPCLVVHDLPDPSDDPVSSVSNVVVNVVVPD